Protein AF-A0A1H9QHY0-F1 (afdb_monomer_lite)

Secondary structure (DSSP, 8-state):
-PPPP-SHHHHHHH-TTSEEEEEETTEEEEEEE-TTT--EEEEEEPPTTSTTTT--GGG-----TTS--EEEEEE-TTS-EEEEEEEES-STTB--HHHHHH-TTHHHHH-S-B---HHHHHHHHHHHHHHHHHHTT-

Foldseek 3Di:
DPDWDQALVSCCVVPVVQKDWDDDPNWIKIWGQPVQQSAIKIKIFDDPLFPCAPPFQVVDPADFDVGWDDWDWDQPPVRDTTTITIDIQPDQQAHRPNVCVVPVCCCVVRDNRGGCTPVNSVVRNNSRVVVSVVRRVD

Organism: NCBI:txid315405

Radius of gyration: 15.43 Å; chains: 1; bounding box: 40×32×43 Å

Structure (mmCIF, N/CA/C/O backbone):
data_AF-A0A1H9QHY0-F1
#
_entry.id   AF-A0A1H9QHY0-F1
#
loop_
_atom_site.group_PDB
_atom_site.id
_atom_site.type_symbol
_atom_site.label_atom_id
_atom_site.label_alt_id
_atom_site.label_comp_id
_atom_site.label_asym_id
_atom_site.label_entity_id
_atom_site.label_seq_id
_atom_site.pdbx_PDB_ins_code
_atom_site.Cartn_x
_atom_site.Cartn_y
_atom_site.Cartn_z
_atom_site.occupancy
_atom_site.B_iso_or_equiv
_atom_site.auth_seq_id
_atom_site.auth_comp_id
_atom_site.auth_asym_id
_atom_site.auth_atom_id
_atom_site.pdbx_PDB_model_num
ATOM 1 N N . MET A 1 1 ? 11.488 20.516 -3.400 1.00 44.62 1 MET A N 1
ATOM 2 C CA . MET A 1 1 ? 10.853 19.506 -4.270 1.00 44.62 1 MET A CA 1
ATOM 3 C C . MET A 1 1 ? 11.329 18.148 -3.800 1.00 44.62 1 MET A C 1
ATOM 5 O O . MET A 1 1 ? 12.524 17.890 -3.868 1.00 44.62 1 MET A O 1
ATOM 9 N N . THR A 1 2 ? 10.449 17.334 -3.227 1.00 53.78 2 THR A N 1
ATOM 10 C CA . THR A 1 2 ? 10.770 15.941 -2.890 1.00 53.78 2 THR A CA 1
ATOM 11 C C . THR A 1 2 ? 11.043 15.215 -4.207 1.00 53.78 2 THR A C 1
ATOM 13 O O . THR A 1 2 ? 10.205 15.276 -5.105 1.00 53.78 2 THR A O 1
ATOM 16 N N . LYS A 1 3 ? 12.228 14.618 -4.379 1.00 63.03 3 LYS A N 1
ATOM 17 C CA . LYS A 1 3 ? 12.499 13.782 -5.559 1.00 63.03 3 LYS A CA 1
ATOM 18 C C . LYS A 1 3 ? 11.534 12.594 -5.512 1.00 63.03 3 LYS A C 1
ATOM 20 O O . LYS A 1 3 ? 11.476 11.928 -4.487 1.00 63.03 3 LYS A O 1
ATOM 25 N N . GLN A 1 4 ? 10.774 12.379 -6.580 1.00 69.19 4 GLN A N 1
ATOM 26 C CA . GLN A 1 4 ? 9.928 11.198 -6.761 1.00 69.19 4 GLN A CA 1
ATOM 27 C C . GLN A 1 4 ? 10.626 10.269 -7.750 1.00 69.19 4 GLN A C 1
ATOM 29 O O . GLN A 1 4 ? 11.103 10.748 -8.782 1.00 69.19 4 GLN A O 1
ATOM 34 N N . ALA A 1 5 ? 10.702 8.980 -7.423 1.00 78.81 5 ALA A N 1
ATOM 35 C CA . ALA A 1 5 ? 11.205 7.967 -8.343 1.00 78.81 5 ALA A CA 1
ATOM 36 C C . ALA A 1 5 ? 10.216 7.758 -9.493 1.00 78.81 5 ALA A C 1
ATOM 38 O O . ALA A 1 5 ? 9.020 7.634 -9.238 1.00 78.81 5 ALA A O 1
ATOM 39 N N . LYS A 1 6 ? 10.716 7.689 -10.730 1.00 83.69 6 LYS A N 1
ATOM 40 C CA . LYS A 1 6 ? 9.946 7.366 -11.943 1.00 83.69 6 LYS A CA 1
ATOM 41 C C . LYS A 1 6 ? 10.351 6.033 -12.573 1.00 83.69 6 LYS A C 1
ATOM 43 O O . LYS A 1 6 ? 9.698 5.573 -13.504 1.00 83.69 6 LYS A O 1
ATOM 48 N N . THR A 1 7 ? 11.423 5.425 -12.077 1.00 88.25 7 THR A N 1
ATOM 49 C CA . THR A 1 7 ? 11.924 4.111 -12.492 1.00 88.25 7 THR A CA 1
ATOM 50 C C . THR A 1 7 ? 12.233 3.249 -11.268 1.00 88.25 7 THR A C 1
ATOM 52 O O . THR A 1 7 ? 12.400 3.774 -10.162 1.00 88.25 7 THR A O 1
ATOM 55 N N . LEU A 1 8 ? 12.353 1.932 -11.471 1.00 90.25 8 LEU A N 1
ATOM 56 C CA . LEU A 1 8 ? 12.777 1.002 -10.423 1.00 90.25 8 LEU A CA 1
ATOM 57 C C . LEU A 1 8 ? 14.143 1.391 -9.837 1.00 90.25 8 LEU A C 1
ATOM 59 O O . LEU A 1 8 ? 14.283 1.468 -8.621 1.00 90.25 8 LEU A O 1
ATOM 63 N N . GLU A 1 9 ? 15.123 1.697 -10.689 1.00 91.06 9 GLU A N 1
ATOM 64 C CA . GLU A 1 9 ? 16.477 2.064 -10.257 1.00 91.06 9 GLU A CA 1
ATOM 65 C C . GLU A 1 9 ? 16.466 3.315 -9.365 1.00 91.06 9 GLU A C 1
ATOM 67 O O . GLU A 1 9 ? 17.039 3.325 -8.275 1.00 91.06 9 GLU A O 1
ATOM 72 N N . GLU A 1 10 ? 15.748 4.365 -9.776 1.00 92.38 10 GLU A N 1
ATOM 73 C CA . GLU A 1 10 ? 15.599 5.572 -8.957 1.00 92.38 10 GLU A CA 1
ATOM 74 C C . GLU A 1 10 ? 14.925 5.272 -7.613 1.00 92.38 10 GLU A C 1
ATOM 76 O O . GLU A 1 10 ? 15.316 5.840 -6.589 1.00 92.38 10 GLU A O 1
ATOM 81 N N . PHE A 1 11 ? 13.928 4.383 -7.602 1.00 94.31 11 PHE A N 1
ATOM 82 C CA . PHE A 1 11 ? 13.235 3.982 -6.382 1.00 94.31 11 PHE A CA 1
ATOM 83 C C . PHE A 1 11 ? 14.166 3.241 -5.429 1.00 94.31 11 PHE A C 1
ATOM 85 O O . PHE A 1 11 ? 14.194 3.559 -4.245 1.00 94.31 11 PHE A O 1
ATOM 92 N N . GLU A 1 12 ? 14.965 2.300 -5.923 1.00 93.06 12 GLU A N 1
ATOM 93 C CA . GLU A 1 12 ? 15.921 1.539 -5.113 1.00 93.06 12 GLU A CA 1
ATOM 94 C C . GLU A 1 12 ? 17.035 2.427 -4.543 1.00 93.06 12 GLU A C 1
ATOM 96 O O . GLU A 1 12 ? 17.447 2.256 -3.392 1.00 93.06 12 GLU A O 1
ATOM 101 N N . VAL A 1 13 ? 17.481 3.426 -5.311 1.00 93.50 13 VAL A N 1
ATOM 102 C CA . VAL A 1 13 ? 18.458 4.422 -4.851 1.00 93.50 13 VAL A CA 1
ATOM 103 C C . VAL A 1 13 ? 17.870 5.310 -3.753 1.00 93.50 13 VAL A C 1
ATOM 105 O O . VAL A 1 13 ? 18.530 5.552 -2.735 1.00 93.50 13 VAL A O 1
ATOM 108 N N . LEU A 1 14 ? 16.642 5.804 -3.938 1.00 93.56 14 LEU A N 1
ATOM 109 C CA . LEU A 1 14 ? 15.972 6.677 -2.969 1.00 93.56 14 LEU A CA 1
ATOM 110 C C . LEU A 1 14 ? 15.540 5.914 -1.708 1.00 93.56 14 LEU A C 1
ATOM 112 O O . LEU A 1 14 ? 15.711 6.411 -0.594 1.00 93.56 14 LEU A O 1
ATOM 116 N N . HIS A 1 15 ? 15.052 4.687 -1.873 1.00 93.19 15 HIS A N 1
ATOM 117 C CA . HIS A 1 15 ? 14.443 3.867 -0.830 1.00 93.19 15 HIS A CA 1
ATOM 118 C C . HIS A 1 15 ? 15.164 2.529 -0.712 1.00 93.19 15 HIS A C 1
ATOM 120 O O . HIS A 1 15 ? 14.596 1.474 -0.975 1.00 93.19 15 HIS A O 1
ATOM 126 N N . ARG A 1 16 ? 16.413 2.563 -0.235 1.00 90.81 16 ARG A N 1
ATOM 127 C CA . ARG A 1 16 ? 17.290 1.379 -0.113 1.00 90.81 16 ARG A CA 1
ATOM 128 C C . ARG A 1 16 ? 16.702 0.179 0.637 1.00 90.81 16 ARG A C 1
ATOM 130 O O . ARG A 1 16 ? 17.194 -0.928 0.477 1.00 90.81 16 ARG A O 1
ATOM 137 N N . SER A 1 17 ? 15.680 0.378 1.469 1.00 92.06 17 SER A N 1
ATOM 138 C CA . SER A 1 17 ? 14.983 -0.716 2.158 1.00 92.06 17 SER A CA 1
ATOM 139 C C . SER A 1 17 ? 13.798 -1.292 1.366 1.00 92.06 17 SER A C 1
ATOM 141 O O . SER A 1 17 ? 13.004 -2.033 1.939 1.00 92.06 17 SER A O 1
ATOM 143 N N . GLY A 1 18 ? 13.562 -0.843 0.131 1.00 94.00 18 GLY A N 1
ATOM 144 C CA . GLY A 1 18 ? 12.417 -1.237 -0.694 1.00 94.00 18 GLY A CA 1
ATOM 145 C C . GLY A 1 18 ? 11.054 -0.837 -0.121 1.00 94.00 18 GLY A C 1
ATOM 146 O O . GLY A 1 18 ? 10.041 -1.420 -0.483 1.00 94.00 18 GLY A O 1
ATOM 147 N N . THR A 1 19 ? 10.999 0.105 0.822 1.00 93.75 19 THR A N 1
ATOM 148 C CA . THR A 1 19 ? 9.764 0.465 1.534 1.00 93.75 19 THR A CA 1
ATOM 149 C C . THR A 1 19 ? 9.620 1.979 1.601 1.00 93.75 19 THR A C 1
ATOM 151 O O . THR A 1 19 ? 10.615 2.657 1.827 1.00 93.75 19 THR A O 1
ATOM 154 N N . VAL A 1 20 ? 8.405 2.512 1.528 1.00 95.00 20 VAL A N 1
ATOM 155 C CA . VAL A 1 20 ? 8.085 3.910 1.864 1.00 95.00 20 VAL A CA 1
ATOM 156 C C . VAL A 1 20 ? 6.922 3.904 2.843 1.00 95.00 20 VAL A C 1
ATOM 158 O O . VAL A 1 20 ? 5.960 3.172 2.646 1.00 95.00 20 VAL A O 1
ATOM 161 N N . GLU A 1 21 ? 7.005 4.699 3.905 1.00 95.19 21 GLU A N 1
ATOM 162 C CA . GLU A 1 21 ? 5.915 4.869 4.869 1.00 95.19 21 GLU A CA 1
ATOM 163 C C . GLU A 1 21 ? 5.546 6.347 4.945 1.00 95.19 21 GLU A C 1
ATOM 165 O O . GLU A 1 21 ? 6.424 7.211 5.015 1.00 95.19 21 GLU A O 1
ATOM 170 N N . PHE A 1 22 ? 4.251 6.647 4.935 1.00 96.38 22 PHE A N 1
ATOM 171 C CA . PHE A 1 22 ? 3.746 8.005 5.103 1.00 96.38 22 PHE A CA 1
ATOM 172 C C . PHE A 1 22 ? 2.375 7.994 5.777 1.00 96.38 22 PHE A C 1
ATOM 174 O O . PHE A 1 22 ? 1.701 6.970 5.837 1.00 96.38 22 PHE A O 1
ATOM 181 N N . ILE A 1 23 ? 1.955 9.145 6.299 1.00 97.75 23 ILE A N 1
ATOM 182 C CA . ILE A 1 23 ? 0.631 9.315 6.901 1.00 97.75 23 ILE A CA 1
ATOM 183 C C . ILE A 1 23 ? -0.199 10.226 6.004 1.00 97.75 23 ILE A C 1
ATOM 185 O O . ILE A 1 23 ? 0.256 11.305 5.619 1.00 97.75 23 ILE A O 1
ATOM 189 N N . TYR A 1 24 ? -1.433 9.822 5.716 1.00 98.44 24 TYR A N 1
ATOM 190 C CA . TYR A 1 24 ? -2.407 10.639 5.003 1.00 98.44 24 TYR A CA 1
ATOM 191 C C . TYR A 1 24 ? -3.733 10.664 5.758 1.00 98.44 24 TYR A C 1
ATOM 193 O O . TYR A 1 24 ? -4.298 9.619 6.055 1.00 98.44 24 TYR A O 1
ATOM 201 N N . LYS A 1 25 ? -4.203 11.863 6.130 1.00 97.56 25 LYS A N 1
ATOM 202 C CA . LYS A 1 25 ? -5.442 12.074 6.909 1.00 97.56 25 LYS A CA 1
ATOM 203 C C . LYS A 1 25 ? -5.578 11.162 8.147 1.00 97.56 25 LYS A C 1
ATOM 205 O O . LYS A 1 25 ? -6.670 10.742 8.507 1.00 97.56 25 LYS A O 1
ATOM 210 N N . GLY A 1 26 ? -4.456 10.868 8.809 1.00 97.06 26 GLY A N 1
ATOM 211 C CA . GLY A 1 26 ? -4.409 10.013 10.002 1.00 97.06 26 GLY A CA 1
ATOM 212 C C . GLY A 1 26 ? -4.295 8.508 9.729 1.00 97.06 26 GLY A C 1
ATOM 213 O O . GLY A 1 26 ? -4.147 7.746 10.679 1.00 97.06 26 GLY A O 1
ATOM 214 N N . PHE A 1 27 ? -4.302 8.078 8.466 1.00 97.88 27 PHE A N 1
ATOM 215 C CA . PHE A 1 27 ? -4.073 6.689 8.071 1.00 97.88 27 PHE A CA 1
ATOM 216 C C . PHE A 1 27 ? -2.604 6.465 7.713 1.00 97.88 27 PHE A C 1
ATOM 218 O O . PHE A 1 27 ? -2.009 7.234 6.953 1.00 97.88 27 PHE A O 1
ATOM 225 N N . GLU A 1 28 ? -2.017 5.401 8.259 1.00 97.69 28 GLU A N 1
ATOM 226 C CA . GLU A 1 28 ? -0.673 4.951 7.890 1.00 97.69 28 GLU A CA 1
ATOM 227 C C . GLU A 1 28 ? -0.731 4.227 6.542 1.00 97.69 28 GLU A C 1
ATOM 229 O O . GLU A 1 28 ? -1.479 3.263 6.369 1.00 97.69 28 GLU A O 1
ATOM 234 N N . CYS A 1 29 ? 0.069 4.705 5.597 1.00 98.12 29 CYS A N 1
ATOM 235 C CA . CYS A 1 29 ? 0.197 4.178 4.250 1.00 98.12 29 CYS A CA 1
ATOM 236 C C . CYS A 1 29 ? 1.607 3.624 4.048 1.00 98.12 29 CYS A C 1
ATOM 238 O O . CYS A 1 29 ? 2.594 4.179 4.541 1.00 98.12 29 CYS A O 1
ATOM 240 N N . LEU A 1 30 ? 1.694 2.532 3.302 1.00 97.25 30 LEU A N 1
ATOM 241 C CA . LEU A 1 30 ? 2.905 1.758 3.107 1.00 97.25 30 LEU A CA 1
ATOM 242 C C . LEU A 1 30 ? 3.035 1.399 1.627 1.00 97.25 30 LEU A C 1
ATOM 244 O O . LEU A 1 30 ? 2.124 0.823 1.045 1.00 97.25 30 LEU A O 1
ATOM 248 N N . ILE A 1 31 ? 4.182 1.705 1.036 1.00 97.44 31 ILE A N 1
ATOM 249 C CA . ILE A 1 31 ? 4.572 1.245 -0.297 1.00 97.44 31 ILE A CA 1
ATOM 250 C C . ILE A 1 31 ? 5.687 0.224 -0.118 1.00 97.44 31 ILE A C 1
ATOM 252 O O . ILE A 1 31 ? 6.627 0.476 0.640 1.00 97.44 31 ILE A O 1
ATOM 256 N N . ARG A 1 32 ? 5.603 -0.918 -0.801 1.00 96.62 32 ARG A N 1
ATOM 257 C CA . ARG A 1 32 ? 6.667 -1.929 -0.814 1.00 96.62 32 ARG A CA 1
ATOM 258 C C . ARG A 1 32 ? 7.029 -2.335 -2.224 1.00 96.62 32 ARG A C 1
ATOM 260 O O . ARG A 1 32 ? 6.151 -2.630 -3.025 1.00 96.62 32 ARG A O 1
ATOM 267 N N . LEU A 1 33 ? 8.323 -2.419 -2.475 1.00 96.81 33 LEU A N 1
ATOM 268 C CA . LEU A 1 33 ? 8.870 -3.073 -3.645 1.00 96.81 33 LEU A CA 1
ATOM 269 C C . LEU A 1 33 ? 8.737 -4.588 -3.484 1.00 96.81 33 LEU A C 1
ATOM 271 O O . LEU A 1 33 ? 9.188 -5.157 -2.489 1.00 96.81 33 LEU A O 1
ATOM 275 N N . ALA A 1 34 ? 8.138 -5.246 -4.469 1.00 95.19 34 ALA A N 1
ATOM 276 C CA . ALA A 1 34 ? 8.188 -6.693 -4.572 1.00 95.19 34 ALA A CA 1
ATOM 277 C C . ALA A 1 34 ? 9.570 -7.100 -5.098 1.00 95.19 34 ALA A C 1
ATOM 279 O O . ALA A 1 34 ? 9.852 -6.966 -6.285 1.00 95.19 34 ALA A O 1
ATOM 280 N N . GLU A 1 35 ? 10.451 -7.581 -4.219 1.00 91.19 35 GLU A N 1
ATOM 281 C CA . GLU A 1 35 ? 11.855 -7.844 -4.569 1.00 91.19 35 GLU A CA 1
ATOM 282 C C . GLU A 1 35 ? 12.011 -8.809 -5.748 1.00 91.19 35 GLU A C 1
ATOM 284 O O . GLU A 1 35 ? 12.906 -8.648 -6.565 1.00 91.19 35 GLU A O 1
ATOM 289 N N . TRP A 1 36 ? 11.149 -9.811 -5.891 1.00 89.06 36 TRP A N 1
ATOM 290 C CA . TRP A 1 36 ? 11.319 -10.775 -6.977 1.00 89.06 36 TRP A CA 1
ATOM 291 C C . TRP A 1 36 ? 10.903 -10.221 -8.352 1.00 89.06 36 TRP A C 1
ATOM 293 O O . TRP A 1 36 ? 11.537 -10.520 -9.360 1.00 89.06 36 TRP A O 1
ATOM 303 N N . SER A 1 37 ? 9.877 -9.374 -8.398 1.00 89.12 37 SER A N 1
ATOM 304 C CA . SER A 1 37 ? 9.212 -8.928 -9.631 1.00 89.12 37 SER A CA 1
ATOM 305 C C . SER A 1 37 ? 9.482 -7.458 -9.991 1.00 89.12 37 SER A C 1
ATOM 307 O O . SER A 1 37 ? 9.383 -7.071 -11.152 1.00 89.12 37 SER A O 1
ATOM 309 N N . GLY A 1 38 ? 9.874 -6.620 -9.034 1.00 92.50 38 GLY A N 1
ATOM 310 C CA . GLY A 1 38 ? 10.226 -5.213 -9.252 1.00 92.50 38 GLY A CA 1
ATOM 311 C C . GLY A 1 38 ? 9.038 -4.249 -9.375 1.00 92.50 38 GLY A C 1
ATOM 312 O O . GLY A 1 38 ? 9.242 -3.066 -9.648 1.00 92.50 38 GLY A O 1
ATOM 313 N N . HIS A 1 39 ? 7.802 -4.725 -9.205 1.00 94.88 39 HIS A N 1
ATOM 314 C CA . HIS A 1 39 ? 6.625 -3.859 -9.122 1.00 94.88 39 HIS A CA 1
ATOM 315 C C . HIS A 1 39 ? 6.443 -3.309 -7.700 1.00 94.88 39 HIS A C 1
ATOM 317 O O . HIS A 1 39 ? 6.954 -3.870 -6.726 1.00 94.88 39 HIS A O 1
ATOM 323 N N . LEU A 1 40 ? 5.701 -2.209 -7.575 1.00 97.56 40 LEU A N 1
ATOM 324 C CA . LEU A 1 40 ? 5.335 -1.633 -6.285 1.00 97.56 40 LEU A CA 1
ATOM 325 C C . LEU A 1 40 ? 3.957 -2.122 -5.831 1.00 97.56 40 LEU A C 1
ATOM 327 O O . LEU A 1 40 ? 3.048 -2.298 -6.635 1.00 97.56 40 LEU A O 1
ATOM 331 N N . ASN A 1 41 ? 3.807 -2.268 -4.520 1.00 98.25 41 ASN A N 1
ATOM 332 C CA . ASN A 1 41 ? 2.563 -2.615 -3.845 1.00 98.25 41 ASN A CA 1
ATOM 333 C C . ASN A 1 41 ? 2.192 -1.507 -2.865 1.00 98.25 41 ASN A C 1
ATOM 335 O O . ASN A 1 41 ? 3.073 -0.975 -2.181 1.00 98.25 41 ASN A O 1
ATOM 339 N N . GLY A 1 42 ? 0.907 -1.181 -2.773 1.00 98.44 42 GLY A N 1
ATOM 340 C CA . GLY A 1 42 ? 0.381 -0.171 -1.862 1.00 98.44 42 GLY A CA 1
ATOM 341 C C . GLY A 1 42 ? -0.492 -0.790 -0.776 1.00 98.44 42 GLY A C 1
ATOM 342 O O . GLY A 1 42 ? -1.354 -1.607 -1.072 1.00 98.44 42 GLY A O 1
ATOM 343 N N . TYR A 1 43 ? -0.319 -0.351 0.473 1.00 98.69 43 TYR A N 1
ATOM 344 C CA . TYR A 1 43 ? -1.106 -0.800 1.618 1.00 98.69 43 TYR A CA 1
ATOM 345 C C . TYR A 1 43 ? -1.560 0.362 2.508 1.00 98.69 43 TYR A C 1
ATOM 347 O O . TYR A 1 43 ? -0.782 1.270 2.805 1.00 98.69 43 TYR A O 1
ATOM 355 N N . VAL A 1 44 ? -2.794 0.292 3.008 1.00 98.56 44 VAL A N 1
ATOM 356 C CA . VAL A 1 44 ? -3.350 1.213 4.010 1.00 98.56 44 VAL A CA 1
ATOM 357 C C . VAL A 1 44 ? -3.656 0.442 5.286 1.00 98.56 44 VAL A C 1
ATOM 359 O O . VAL A 1 44 ? -4.364 -0.566 5.263 1.00 98.56 44 VAL A O 1
ATOM 362 N N . LYS A 1 45 ? -3.126 0.916 6.416 1.00 98.44 45 LYS A N 1
ATOM 363 C CA . LYS A 1 45 ? -3.441 0.368 7.735 1.00 98.44 45 LYS A CA 1
ATOM 364 C C . LYS A 1 45 ? -4.887 0.689 8.074 1.00 98.44 45 LYS A C 1
ATOM 366 O O . LYS A 1 45 ? -5.268 1.859 8.104 1.00 98.44 45 LYS A O 1
ATOM 371 N N . ILE A 1 46 ? -5.662 -0.328 8.429 1.00 98.25 46 ILE A N 1
ATOM 372 C CA . ILE A 1 46 ? -7.032 -0.130 8.893 1.00 98.25 46 ILE A CA 1
ATOM 373 C C . ILE A 1 46 ? -7.029 0.066 10.415 1.00 98.25 46 ILE A C 1
ATOM 375 O O . ILE A 1 46 ? -6.547 -0.807 11.147 1.00 98.25 46 ILE A O 1
ATOM 379 N N . PRO A 1 47 ? -7.554 1.193 10.932 1.00 96.31 47 PRO A N 1
ATOM 380 C CA . PRO A 1 47 ? -7.716 1.390 12.366 1.00 96.31 47 PRO A CA 1
ATOM 381 C C . PRO A 1 47 ? -8.637 0.328 12.969 1.00 96.31 47 PRO A C 1
ATOM 383 O O . PRO A 1 47 ? -9.653 -0.021 12.376 1.00 96.31 47 PRO A O 1
ATOM 386 N N . LYS A 1 48 ? -8.342 -0.122 14.195 1.00 96.19 48 LYS A N 1
ATOM 387 C CA . LYS A 1 48 ? -9.174 -1.107 14.919 1.00 96.19 48 LYS A CA 1
ATOM 388 C C . LYS A 1 48 ? -10.624 -0.660 15.131 1.00 96.19 48 LYS A C 1
ATOM 390 O O . LYS A 1 48 ? -11.488 -1.487 15.380 1.00 96.19 48 LYS A O 1
ATOM 395 N N . THR A 1 49 ? -10.867 0.646 15.084 1.00 95.38 49 THR A N 1
ATOM 396 C CA . THR A 1 49 ? -12.187 1.267 15.236 1.00 95.38 49 THR A CA 1
ATOM 397 C C . THR A 1 49 ? -12.960 1.366 13.922 1.00 95.38 49 THR A C 1
ATOM 399 O O . THR A 1 49 ? -14.112 1.780 13.942 1.00 95.38 49 THR A O 1
ATOM 402 N N . HIS A 1 50 ? -12.340 1.057 12.780 1.00 96.88 50 HIS A N 1
ATOM 403 C CA . HIS A 1 50 ? -12.979 1.172 11.474 1.00 96.88 50 HIS A CA 1
ATOM 404 C C . HIS A 1 50 ? -13.841 -0.072 11.178 1.00 96.88 50 HIS A C 1
ATOM 406 O O . HIS A 1 50 ? -13.371 -1.184 11.429 1.00 96.88 50 HIS A O 1
ATOM 412 N N . PRO A 1 51 ? -15.038 0.062 10.569 1.00 96.44 51 PRO A N 1
ATOM 413 C CA . PRO A 1 51 ? -15.913 -1.076 10.250 1.00 96.44 51 PRO A CA 1
ATOM 414 C C . PRO A 1 51 ? -15.283 -2.156 9.359 1.00 96.44 51 PRO A C 1
ATOM 416 O O . PRO A 1 51 ? -15.748 -3.290 9.330 1.00 96.44 51 PRO A O 1
ATOM 419 N N . TYR A 1 52 ? -14.242 -1.805 8.602 1.00 97.25 52 TYR A N 1
ATOM 420 C CA . TYR A 1 52 ? -13.521 -2.726 7.707 1.00 97.25 52 TYR A CA 1
ATOM 421 C C . TYR A 1 52 ? -12.323 -3.422 8.361 1.00 97.25 52 TYR A C 1
ATOM 423 O O . TYR A 1 52 ? -11.587 -4.151 7.700 1.00 97.25 52 TYR A O 1
ATOM 431 N N . TYR A 1 53 ? -12.086 -3.201 9.653 1.00 97.94 53 TYR A N 1
ATOM 432 C CA . TYR A 1 53 ? -11.042 -3.929 10.361 1.00 97.94 53 TYR A CA 1
ATOM 433 C C . TYR A 1 53 ? -11.354 -5.437 10.356 1.00 97.94 53 TYR A C 1
ATOM 435 O O . TYR A 1 53 ? -12.464 -5.829 10.702 1.00 97.94 53 TYR A O 1
ATOM 443 N N . PHE A 1 54 ? -10.382 -6.269 9.959 1.00 97.75 54 PHE A N 1
ATOM 444 C CA . PHE A 1 54 ? -10.519 -7.726 9.759 1.00 97.75 54 PHE A CA 1
ATOM 445 C C . PHE A 1 54 ? -11.469 -8.210 8.662 1.00 97.75 54 PHE A C 1
ATOM 447 O O . PHE A 1 54 ? -11.690 -9.415 8.565 1.00 97.75 54 PHE A O 1
ATOM 454 N N . LYS A 1 55 ? -11.972 -7.322 7.809 1.00 98.00 55 LYS A N 1
ATOM 455 C CA . LYS A 1 55 ? -12.675 -7.757 6.602 1.00 98.00 55 LYS A CA 1
ATOM 456 C C . LYS A 1 55 ? -11.693 -8.182 5.524 1.00 98.00 55 LYS A C 1
ATOM 458 O O . LYS A 1 55 ? -10.610 -7.591 5.413 1.00 98.00 55 LYS A O 1
ATOM 463 N N . ASP A 1 56 ? -12.088 -9.204 4.777 1.00 98.38 56 ASP A N 1
ATOM 464 C CA . ASP A 1 56 ? -11.355 -9.628 3.593 1.00 98.38 56 ASP A CA 1
ATOM 465 C C . ASP A 1 56 ? -11.471 -8.557 2.502 1.00 98.38 56 ASP A C 1
ATOM 467 O O . ASP A 1 56 ? -12.477 -7.849 2.442 1.00 98.38 56 ASP A O 1
ATOM 471 N N . TYR A 1 57 ? -10.440 -8.389 1.677 1.00 97.94 57 TYR A N 1
ATOM 472 C CA . TYR A 1 57 ? -10.426 -7.352 0.650 1.00 97.94 57 TYR A CA 1
ATOM 473 C C . TYR A 1 57 ? -11.540 -7.548 -0.389 1.00 97.94 57 TYR A C 1
ATOM 475 O O . TYR A 1 57 ? -12.064 -6.547 -0.872 1.00 97.94 57 TYR A O 1
ATOM 483 N N . ASP A 1 58 ? -11.960 -8.792 -0.656 1.00 97.12 58 ASP A N 1
ATOM 484 C CA . ASP A 1 58 ? -13.060 -9.108 -1.581 1.00 97.12 58 ASP A CA 1
ATOM 485 C C . ASP A 1 58 ? -14.444 -8.693 -1.034 1.00 97.12 58 ASP A C 1
ATOM 487 O O . ASP A 1 58 ? -15.430 -8.641 -1.770 1.00 97.12 58 ASP A O 1
ATOM 491 N N . GLU A 1 59 ? -14.547 -8.366 0.259 1.00 96.75 59 GLU A N 1
ATOM 492 C CA . GLU A 1 59 ? -15.780 -7.874 0.891 1.00 96.75 59 GLU A CA 1
ATOM 493 C C . GLU A 1 59 ? -15.891 -6.341 0.879 1.00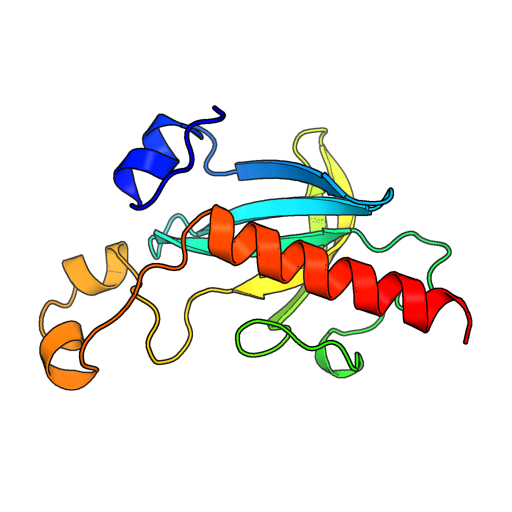 96.75 59 GLU A C 1
ATOM 495 O O . GLU A 1 59 ? -16.879 -5.779 1.372 1.00 96.75 59 GLU A O 1
ATOM 500 N N . LEU A 1 60 ? -14.854 -5.647 0.403 1.00 96.62 60 LEU A N 1
ATOM 501 C CA . LEU A 1 60 ? -14.745 -4.198 0.495 1.00 96.62 60 LEU A CA 1
ATOM 502 C C . LEU A 1 60 ? -15.088 -3.538 -0.832 1.00 96.62 60 LEU A C 1
ATOM 504 O O . LEU A 1 60 ? -14.437 -3.751 -1.846 1.00 96.62 60 LEU A O 1
ATOM 508 N N . ASP A 1 61 ? -16.058 -2.634 -0.785 1.00 95.81 61 ASP A N 1
ATOM 509 C CA . ASP A 1 61 ? -16.364 -1.733 -1.890 1.00 95.81 61 ASP A CA 1
ATOM 510 C C . ASP A 1 61 ? -15.356 -0.570 -1.894 1.00 95.81 61 ASP A C 1
ATOM 512 O O . ASP A 1 61 ? -15.641 0.509 -1.374 1.00 95.81 61 ASP A O 1
ATOM 516 N N . ILE A 1 62 ? -14.128 -0.831 -2.356 1.00 97.62 62 ILE A N 1
ATOM 517 C CA . ILE A 1 62 ? -13.023 0.135 -2.437 1.00 97.62 62 ILE A CA 1
ATOM 518 C C . ILE A 1 62 ? -12.399 0.079 -3.831 1.00 97.62 62 ILE A C 1
ATOM 520 O O . ILE A 1 62 ? -11.841 -0.935 -4.239 1.00 97.62 62 ILE A O 1
ATOM 524 N N . GLU A 1 63 ? -12.410 1.218 -4.515 1.00 97.75 63 GLU A N 1
ATOM 525 C CA . GLU A 1 63 ? -11.864 1.363 -5.862 1.00 97.75 63 GLU A CA 1
ATOM 526 C C . GLU A 1 63 ? -10.406 1.842 -5.840 1.00 97.75 63 GLU A C 1
ATOM 528 O O . GLU A 1 63 ? -10.068 2.876 -5.247 1.00 97.75 63 GLU A O 1
ATOM 533 N N . CYS A 1 64 ? -9.529 1.118 -6.530 1.00 97.56 64 CYS A N 1
ATOM 534 C CA . CYS A 1 64 ? -8.134 1.490 -6.764 1.00 97.56 64 CYS A CA 1
ATOM 535 C C . CYS A 1 64 ? -7.587 0.787 -8.015 1.00 97.56 64 CYS A C 1
ATOM 537 O O . CYS A 1 64 ? -8.317 0.106 -8.730 1.00 97.56 64 CYS A O 1
ATOM 539 N N . HIS A 1 65 ? -6.295 0.961 -8.295 1.00 95.19 65 HIS A N 1
ATOM 540 C CA . HIS A 1 65 ? -5.589 0.291 -9.387 1.00 95.19 65 HIS A CA 1
ATOM 541 C C . HIS A 1 65 ? -5.845 -1.222 -9.416 1.00 95.19 65 HIS A C 1
ATOM 543 O O . HIS A 1 65 ? -5.370 -1.929 -8.536 1.00 95.19 65 HIS A O 1
ATOM 549 N N . GLY A 1 66 ? -6.591 -1.695 -10.418 1.00 94.56 66 GLY A N 1
ATOM 550 C CA . GLY A 1 66 ? -6.920 -3.117 -10.587 1.00 94.56 66 GLY A CA 1
ATOM 551 C C . GLY A 1 66 ? -7.857 -3.707 -9.522 1.00 94.56 66 GLY A C 1
ATOM 552 O O . GLY A 1 66 ? -8.249 -4.861 -9.651 1.00 94.56 66 GLY A O 1
ATOM 553 N N . GLY A 1 67 ? -8.258 -2.917 -8.521 1.00 97.81 67 GLY A N 1
ATOM 554 C CA . GLY A 1 67 ? -8.939 -3.386 -7.315 1.00 97.81 67 GLY A CA 1
ATOM 555 C C . GLY A 1 67 ? -7.977 -3.733 -6.174 1.00 97.81 67 GLY A C 1
ATOM 556 O O . GLY A 1 67 ? -6.753 -3.709 -6.321 1.00 97.81 67 GLY A O 1
ATOM 557 N N . LEU A 1 68 ? -8.535 -4.013 -4.995 1.00 98.38 68 LEU A N 1
ATOM 558 C CA . LEU A 1 68 ? -7.748 -4.553 -3.889 1.00 98.38 68 LEU A CA 1
ATOM 559 C C . LEU A 1 68 ? -7.332 -5.995 -4.207 1.00 98.38 68 LEU A C 1
ATOM 561 O O . LEU A 1 68 ? -8.103 -6.757 -4.779 1.00 98.38 68 LEU A O 1
ATOM 565 N N . SER A 1 69 ? -6.131 -6.374 -3.782 1.00 98.12 69 SER A N 1
ATOM 566 C CA . SER A 1 69 ? -5.590 -7.733 -3.939 1.00 98.12 69 SER A CA 1
ATOM 567 C C . SER A 1 69 ? -5.008 -8.298 -2.641 1.00 98.12 69 SER A C 1
ATOM 569 O O . SER A 1 69 ? -4.393 -9.366 -2.619 1.00 98.12 69 SER A O 1
ATOM 571 N N . PHE A 1 70 ? -5.169 -7.570 -1.532 1.00 98.56 70 PHE A N 1
ATOM 572 C CA . PHE A 1 70 ? -4.651 -7.968 -0.234 1.00 98.56 70 PHE A CA 1
ATOM 573 C C . PHE A 1 70 ? -5.504 -7.436 0.916 1.00 98.56 70 PHE A C 1
ATOM 575 O O . PHE A 1 70 ? -5.787 -6.241 1.002 1.00 98.56 70 PHE A O 1
ATOM 582 N N . SER A 1 71 ? -5.769 -8.305 1.888 1.00 98.56 71 SER A N 1
ATOM 583 C CA . SER A 1 71 ? -6.124 -7.948 3.261 1.00 98.56 71 SER A CA 1
ATOM 584 C C . SER A 1 71 ? -5.388 -8.874 4.216 1.00 98.56 71 SER A C 1
ATOM 586 O O . SER A 1 71 ? -5.403 -10.093 4.047 1.00 98.56 71 SER A O 1
ATOM 588 N N . GLY A 1 72 ? -4.731 -8.324 5.228 1.00 98.31 72 GLY A N 1
ATOM 589 C CA . GLY A 1 72 ? -3.937 -9.159 6.111 1.00 98.31 72 GLY A CA 1
ATOM 590 C C . GLY A 1 72 ? -3.088 -8.398 7.106 1.00 98.31 72 GLY A C 1
ATOM 591 O O . GLY A 1 72 ? -3.014 -7.169 7.125 1.00 98.31 72 GLY A O 1
ATOM 592 N N . PHE A 1 73 ? -2.402 -9.160 7.953 1.00 98.00 73 PHE A N 1
ATOM 593 C CA . PHE A 1 73 ? -1.439 -8.589 8.877 1.00 98.00 73 PHE 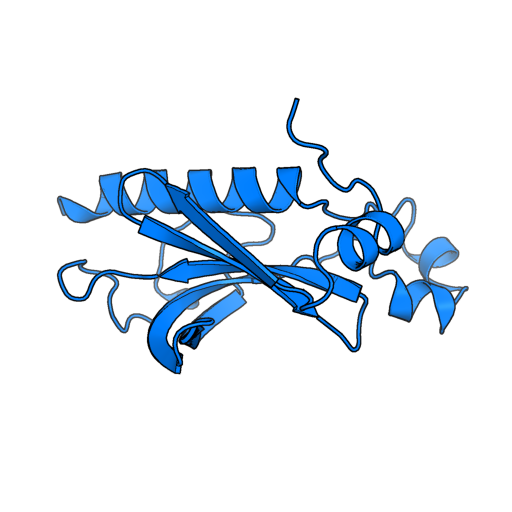A CA 1
ATOM 594 C C . PHE A 1 73 ? -0.098 -8.330 8.199 1.00 98.00 73 PHE A C 1
ATOM 596 O O . PHE A 1 73 ? 0.547 -9.265 7.728 1.00 98.00 73 PHE A O 1
ATOM 603 N N . LEU A 1 74 ? 0.370 -7.087 8.273 1.00 96.25 74 LEU A N 1
ATOM 604 C CA . LEU A 1 74 ? 1.729 -6.708 7.902 1.00 96.25 74 LEU A CA 1
ATOM 605 C C . LEU A 1 74 ? 2.444 -6.078 9.094 1.00 96.25 74 LEU A C 1
ATOM 607 O O . LEU A 1 74 ? 1.843 -5.409 9.938 1.00 96.25 74 LEU A O 1
ATOM 611 N N . THR A 1 75 ? 3.751 -6.295 9.138 1.00 92.12 75 THR A N 1
ATOM 612 C CA . THR A 1 75 ? 4.649 -5.688 10.120 1.00 92.12 75 THR A CA 1
ATOM 613 C C . THR A 1 75 ? 5.238 -4.416 9.527 1.00 92.12 75 THR A C 1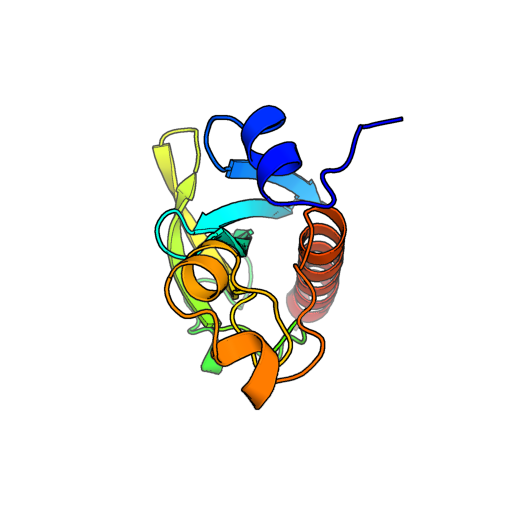
ATOM 615 O O . THR A 1 75 ? 5.882 -4.506 8.485 1.00 92.12 75 THR A O 1
ATOM 618 N N . ASN A 1 76 ? 5.025 -3.247 10.136 1.00 86.38 76 ASN A N 1
ATOM 619 C CA . ASN A 1 76 ? 5.660 -1.996 9.684 1.00 86.38 76 ASN A CA 1
ATOM 620 C C . ASN A 1 76 ? 7.157 -1.951 10.061 1.00 86.38 76 ASN A C 1
ATOM 622 O O . ASN A 1 76 ? 7.667 -2.845 10.741 1.00 86.38 76 ASN A O 1
ATOM 626 N N . ARG A 1 77 ? 7.876 -0.896 9.663 1.00 84.25 77 ARG A N 1
ATOM 627 C CA . ARG A 1 77 ? 9.303 -0.712 9.997 1.00 84.25 77 ARG A CA 1
ATOM 628 C C . ARG A 1 77 ? 9.605 -0.687 11.499 1.00 84.25 77 ARG A C 1
ATOM 630 O O . ARG A 1 77 ? 10.746 -0.925 11.882 1.00 84.25 77 ARG A O 1
ATOM 637 N N . LYS A 1 78 ? 8.612 -0.415 12.352 1.00 87.81 78 LYS A N 1
ATOM 638 C CA . LYS A 1 78 ? 8.749 -0.436 13.819 1.00 87.81 78 LYS A CA 1
ATOM 639 C C . LYS A 1 78 ? 8.599 -1.837 14.421 1.00 87.81 78 LYS A C 1
ATOM 641 O O . LYS A 1 78 ? 8.711 -1.985 15.633 1.00 87.81 78 LYS A O 1
ATOM 646 N N . GLY A 1 79 ? 8.329 -2.859 13.608 1.00 90.31 79 GLY A N 1
ATOM 647 C CA . GLY A 1 79 ? 8.053 -4.208 14.099 1.00 90.31 79 GLY A CA 1
ATOM 648 C C . GLY A 1 79 ? 6.607 -4.408 14.565 1.00 90.31 79 GLY A C 1
ATOM 649 O O . GLY A 1 79 ? 6.285 -5.446 15.138 1.00 90.31 79 GLY A O 1
ATOM 650 N N . GLU A 1 80 ? 5.710 -3.450 14.318 1.00 92.50 80 GLU A N 1
ATOM 651 C CA . GLU A 1 80 ? 4.321 -3.529 14.763 1.00 92.50 80 GLU A CA 1
ATOM 652 C C . GLU A 1 80 ? 3.466 -4.271 13.734 1.00 92.50 80 GLU A C 1
ATOM 654 O O . GLU A 1 80 ? 3.338 -3.847 12.579 1.00 92.50 80 GLU A O 1
ATOM 659 N N . ARG A 1 81 ? 2.824 -5.356 14.172 1.00 96.75 81 ARG A N 1
ATOM 660 C CA . ARG A 1 81 ? 1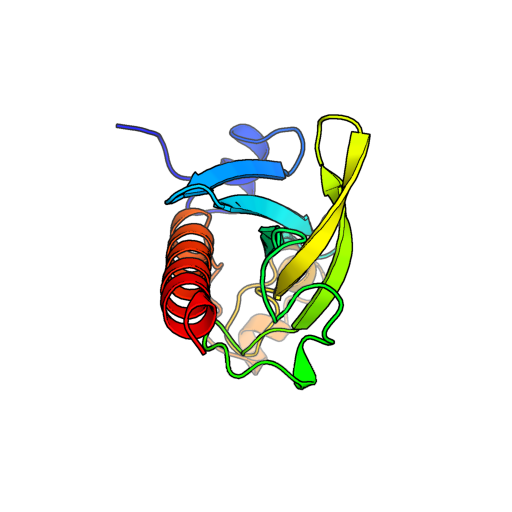.897 -6.143 13.356 1.00 96.75 81 ARG A CA 1
ATOM 661 C C . ARG A 1 81 ? 0.502 -5.513 13.382 1.00 96.75 81 ARG A C 1
ATOM 663 O O . ARG A 1 81 ? -0.164 -5.527 14.415 1.00 96.75 81 ARG A O 1
ATOM 670 N N . ASN A 1 82 ? 0.052 -4.983 12.247 1.00 97.69 82 ASN A N 1
ATOM 671 C CA . ASN A 1 82 ? -1.249 -4.318 12.101 1.00 97.69 82 ASN A CA 1
ATOM 672 C C . ASN A 1 82 ? -2.033 -4.893 10.911 1.00 97.69 82 ASN A C 1
ATOM 674 O O . ASN A 1 82 ? -1.438 -5.538 10.052 1.00 97.69 82 ASN A O 1
ATOM 678 N N . TRP A 1 83 ? -3.352 -4.680 10.874 1.00 98.31 83 TRP A N 1
ATOM 679 C CA . TRP A 1 83 ? -4.198 -5.067 9.738 1.00 98.31 83 TRP A CA 1
ATOM 680 C C . TRP A 1 83 ? -4.103 -4.028 8.621 1.00 98.31 83 TRP A C 1
ATOM 682 O O . TRP A 1 83 ? -4.246 -2.831 8.880 1.00 98.31 83 TRP A O 1
ATOM 692 N N . TYR A 1 84 ? -3.880 -4.491 7.399 1.00 98.62 84 TYR A N 1
ATOM 693 C CA . TYR A 1 84 ? -3.796 -3.674 6.197 1.00 98.62 84 TYR A CA 1
ATOM 694 C C . TYR A 1 84 ? -4.719 -4.226 5.123 1.00 98.62 84 TYR A C 1
ATOM 696 O O . TYR A 1 84 ? -4.946 -5.433 5.063 1.00 98.62 84 TYR A O 1
ATOM 704 N N . ILE A 1 85 ? -5.165 -3.333 4.251 1.00 98.75 85 ILE A N 1
ATOM 705 C CA . ILE A 1 85 ? -5.668 -3.671 2.919 1.00 98.75 85 ILE A CA 1
ATOM 706 C C . ILE A 1 85 ? -4.716 -3.088 1.880 1.00 98.75 85 ILE A C 1
ATOM 708 O O . ILE A 1 85 ? -3.997 -2.133 2.189 1.00 98.75 85 ILE A O 1
ATOM 712 N N . GLY A 1 86 ? -4.686 -3.633 0.672 1.00 98.50 86 GLY A N 1
ATOM 713 C CA . GLY A 1 86 ? -3.775 -3.149 -0.353 1.00 98.50 86 GLY A CA 1
ATOM 714 C C . GLY A 1 86 ? -4.026 -3.704 -1.742 1.00 98.50 86 GLY A C 1
ATOM 715 O O . GLY A 1 86 ? -4.948 -4.485 -1.959 1.00 98.50 86 GLY A O 1
ATOM 716 N N . PHE A 1 87 ? -3.174 -3.269 -2.659 1.00 98.62 87 PHE A N 1
ATOM 717 C CA . PHE A 1 87 ? -3.173 -3.631 -4.070 1.00 98.62 87 PHE A CA 1
ATOM 718 C C . PHE A 1 87 ? -1.730 -3.775 -4.571 1.00 98.62 87 PHE A C 1
ATOM 720 O O . PHE A 1 87 ? -0.792 -3.209 -3.990 1.00 98.62 87 PHE A O 1
ATOM 727 N N . ASP A 1 88 ? -1.557 -4.496 -5.672 1.00 97.75 88 ASP A N 1
ATOM 728 C CA . ASP A 1 88 ? -0.290 -4.648 -6.384 1.00 97.75 88 ASP A CA 1
ATOM 729 C C . ASP A 1 88 ? -0.313 -3.951 -7.749 1.00 97.75 88 ASP A C 1
ATOM 731 O O . ASP A 1 88 ? -1.364 -3.744 -8.351 1.00 97.75 88 ASP A O 1
ATOM 735 N N . CYS A 1 89 ? 0.866 -3.587 -8.253 1.00 96.50 89 CYS A N 1
ATOM 736 C CA . CYS A 1 89 ? 1.038 -3.074 -9.614 1.00 96.50 89 CYS A CA 1
ATOM 737 C C . CYS A 1 89 ? 1.572 -4.163 -10.559 1.00 96.50 89 CYS A C 1
ATOM 739 O O . CYS A 1 89 ? 2.595 -3.964 -11.217 1.00 96.50 89 CYS A O 1
ATOM 741 N N . ALA A 1 90 ? 0.927 -5.332 -10.572 1.00 93.00 90 ALA A N 1
ATOM 742 C CA . ALA A 1 90 ? 1.247 -6.457 -11.447 1.00 93.00 90 ALA A CA 1
ATOM 743 C C . ALA A 1 90 ? 0.051 -6.863 -12.327 1.00 93.00 90 ALA A C 1
ATOM 745 O O . ALA A 1 90 ? -0.154 -8.045 -12.611 1.00 93.00 90 ALA A O 1
ATOM 746 N N . HIS A 1 91 ? -0.743 -5.881 -12.759 1.00 88.56 91 HIS A N 1
ATOM 747 C CA . HIS A 1 91 ? -1.922 -6.087 -13.594 1.00 88.56 91 HIS A CA 1
ATOM 748 C C . HIS A 1 91 ? -1.591 -5.976 -15.088 1.00 88.56 91 HIS A C 1
ATOM 750 O O . HIS A 1 91 ? -0.526 -5.504 -15.489 1.00 88.56 91 HIS A O 1
ATOM 756 N N . ALA A 1 92 ? -2.531 -6.393 -15.942 1.00 84.69 92 ALA A N 1
ATOM 757 C CA . ALA A 1 92 ? -2.391 -6.241 -17.387 1.00 84.69 92 ALA A CA 1
ATOM 758 C C . ALA A 1 92 ? -2.144 -4.764 -17.762 1.00 84.69 92 ALA A C 1
ATOM 760 O O . ALA A 1 92 ? -2.967 -3.894 -17.476 1.00 84.69 92 ALA A O 1
ATOM 761 N N . GLY A 1 93 ? -1.008 -4.493 -18.411 1.00 84.56 93 GLY A N 1
ATOM 762 C CA . GLY A 1 93 ? -0.565 -3.144 -18.780 1.00 84.56 93 GLY A CA 1
ATOM 763 C C . GLY A 1 93 ? 0.407 -2.484 -17.792 1.00 84.56 93 GLY A C 1
ATOM 764 O O . GLY A 1 93 ? 0.881 -1.376 -18.065 1.00 84.56 93 GLY A O 1
ATOM 765 N N . ASP A 1 94 ? 0.735 -3.136 -16.675 1.00 90.00 94 ASP A N 1
ATOM 766 C CA . ASP A 1 94 ? 1.810 -2.701 -15.782 1.00 90.00 94 ASP A CA 1
ATOM 767 C C . ASP A 1 94 ? 3.156 -3.287 -16.211 1.00 90.00 94 ASP A C 1
ATOM 769 O O . ASP A 1 94 ? 3.257 -4.467 -16.539 1.00 90.00 94 ASP A O 1
ATOM 773 N N . LEU A 1 95 ? 4.211 -2.469 -16.156 1.00 88.38 95 LEU A N 1
ATOM 774 C CA . LEU A 1 95 ? 5.581 -2.956 -16.319 1.00 88.38 95 LEU A CA 1
ATOM 775 C C . LEU A 1 95 ? 6.014 -3.636 -15.028 1.00 88.38 95 LEU A C 1
ATOM 777 O O . LEU A 1 95 ? 6.041 -3.004 -13.969 1.00 88.38 95 LEU A O 1
ATOM 781 N N . ILE A 1 96 ? 6.423 -4.897 -15.146 1.00 88.44 96 ILE A N 1
ATOM 782 C CA . ILE A 1 96 ? 7.008 -5.694 -14.067 1.00 88.44 96 ILE A CA 1
ATOM 783 C C . ILE A 1 96 ? 8.511 -5.831 -14.366 1.00 88.44 96 ILE A C 1
ATOM 785 O O . ILE A 1 96 ? 8.914 -6.774 -15.054 1.00 88.44 96 ILE A O 1
ATOM 789 N N . PRO A 1 97 ? 9.365 -4.893 -13.902 1.00 85.44 97 PRO A N 1
ATOM 790 C CA . PRO A 1 97 ? 10.700 -4.681 -14.466 1.00 85.44 97 PRO A CA 1
ATOM 791 C C . PRO A 1 97 ? 11.574 -5.935 -14.459 1.00 85.44 97 PRO A C 1
ATOM 793 O O . PRO A 1 97 ? 12.179 -6.278 -15.471 1.00 85.44 97 PRO A O 1
ATOM 796 N N . ARG A 1 98 ? 11.575 -6.683 -13.348 1.00 86.50 98 ARG A N 1
ATOM 797 C CA . ARG A 1 98 ? 12.441 -7.861 -13.192 1.00 86.50 98 ARG A CA 1
ATOM 798 C C . ARG A 1 98 ? 11.929 -9.079 -13.966 1.00 86.50 98 ARG A C 1
ATOM 800 O O . ARG A 1 98 ? 12.707 -9.991 -14.224 1.00 86.50 98 ARG A O 1
ATOM 807 N N . ILE A 1 99 ? 10.649 -9.105 -14.349 1.00 76.00 99 ILE A N 1
ATOM 808 C CA . ILE A 1 99 ? 10.085 -10.147 -15.223 1.00 76.00 99 ILE A CA 1
ATOM 809 C C . ILE A 1 99 ? 10.323 -9.802 -16.693 1.00 76.00 99 ILE A C 1
ATOM 811 O O . ILE A 1 99 ? 10.720 -10.682 -17.455 1.00 76.00 99 ILE A O 1
ATOM 815 N N . GLY A 1 100 ? 10.160 -8.533 -17.080 1.00 66.75 100 GLY A N 1
ATOM 816 C CA . GLY A 1 100 ? 10.457 -8.062 -18.436 1.00 66.75 100 GLY A CA 1
ATOM 817 C C . GLY A 1 100 ? 11.918 -8.295 -18.839 1.00 66.75 100 GLY A C 1
ATOM 818 O O . GLY A 1 100 ? 12.193 -8.686 -19.973 1.00 66.75 100 GLY A O 1
ATOM 819 N N . GLU A 1 101 ? 12.851 -8.147 -17.893 1.00 67.81 101 GLU A N 1
ATOM 820 C CA . GLU A 1 101 ? 14.271 -8.479 -18.084 1.00 67.81 101 GLU A CA 1
ATOM 821 C C . GLU A 1 101 ? 14.520 -9.985 -18.280 1.00 67.81 101 GLU A C 1
ATOM 823 O O . GLU A 1 101 ? 15.356 -10.375 -19.096 1.00 67.81 101 GLU A O 1
ATOM 828 N N . GLN A 1 102 ? 13.790 -10.841 -17.557 1.00 66.00 102 GLN A N 1
ATOM 829 C CA . GLN A 1 102 ? 13.940 -12.301 -17.628 1.00 66.00 102 GLN A CA 1
ATOM 830 C C . GLN A 1 102 ? 13.245 -12.912 -18.853 1.00 66.00 102 GLN A C 1
ATOM 832 O O . GLN A 1 102 ? 13.693 -13.936 -19.371 1.00 66.00 102 GLN A O 1
ATOM 837 N N . PHE A 1 103 ? 12.172 -12.284 -19.340 1.00 67.62 103 PHE A N 1
ATOM 838 C CA . PHE A 1 103 ? 11.367 -12.765 -20.462 1.00 67.62 103 PHE A CA 1
ATOM 839 C C . PHE A 1 103 ? 11.103 -11.635 -21.473 1.00 67.62 103 PHE A C 1
ATOM 841 O O . PHE A 1 103 ? 9.991 -11.104 -21.520 1.00 67.62 103 PHE A O 1
ATOM 848 N N . PRO A 1 104 ? 12.071 -11.299 -22.351 1.00 61.06 104 PRO A N 1
ATOM 849 C CA . PRO A 1 104 ? 12.002 -10.136 -23.253 1.00 61.06 104 PRO A CA 1
ATOM 850 C C . PRO A 1 104 ? 10.822 -10.149 -24.239 1.00 61.06 104 PRO A C 1
ATOM 852 O O . PRO A 1 104 ? 10.454 -9.117 -24.795 1.00 61.06 104 PRO A O 1
ATOM 855 N N . ILE A 1 105 ? 10.232 -11.328 -24.469 1.00 64.31 105 ILE A N 1
ATOM 856 C CA . ILE A 1 105 ? 9.088 -11.544 -25.369 1.00 64.31 105 ILE A CA 1
ATOM 857 C C . ILE A 1 105 ? 7.774 -10.993 -24.789 1.00 64.31 105 ILE A C 1
ATOM 859 O O . ILE A 1 105 ? 6.827 -10.782 -25.541 1.00 64.31 105 ILE A O 1
ATOM 863 N N . SER A 1 106 ? 7.713 -10.750 -23.474 1.00 58.66 106 SER A N 1
ATOM 864 C CA . SER A 1 106 ? 6.544 -10.179 -22.785 1.00 58.66 106 SER A CA 1
ATOM 865 C C . SER A 1 106 ? 6.145 -8.821 -23.373 1.00 58.66 106 SER A C 1
ATOM 867 O O . SER A 1 106 ? 5.018 -8.668 -23.838 1.00 58.66 106 SER A O 1
ATOM 869 N N . ASN A 1 107 ? 7.101 -7.900 -23.514 1.00 54.50 107 ASN A N 1
ATOM 870 C CA . ASN A 1 107 ? 6.885 -6.581 -24.121 1.00 54.50 107 ASN A CA 1
ATOM 871 C C . ASN A 1 107 ? 6.323 -6.651 -25.555 1.00 54.50 107 ASN A C 1
ATOM 873 O O . ASN A 1 107 ? 5.545 -5.795 -25.969 1.00 54.50 107 ASN A O 1
ATOM 877 N N . LEU A 1 108 ? 6.703 -7.676 -26.331 1.00 57.75 108 LEU A N 1
ATOM 878 C CA . LEU A 1 108 ? 6.219 -7.859 -27.705 1.00 57.75 108 LEU A CA 1
ATOM 879 C C . LEU A 1 108 ? 4.774 -8.387 -27.748 1.00 57.75 108 LEU A C 1
ATOM 881 O O . LEU A 1 108 ? 4.046 -8.093 -28.694 1.00 57.75 108 LEU A O 1
ATOM 885 N N . LEU A 1 109 ? 4.366 -9.168 -26.744 1.00 59.34 109 LEU A N 1
ATOM 886 C CA . LEU A 1 109 ? 3.050 -9.809 -26.671 1.00 59.34 109 LEU A CA 1
ATOM 887 C C . LEU A 1 109 ? 1.997 -8.952 -25.950 1.00 59.34 109 LEU A C 1
ATOM 889 O O . LEU A 1 109 ? 0.820 -9.049 -26.292 1.00 59.34 109 LEU A O 1
ATOM 893 N N . PHE A 1 110 ? 2.401 -8.120 -24.984 1.00 58.56 110 PHE A N 1
ATOM 894 C CA . PHE A 1 110 ? 1.485 -7.386 -24.097 1.00 58.56 110 PHE A CA 1
ATOM 895 C C . PHE A 1 110 ? 1.458 -5.858 -24.314 1.00 58.56 110 PHE A C 1
ATOM 897 O O . PHE A 1 110 ? 0.602 -5.181 -23.747 1.00 58.56 110 PHE A O 1
ATOM 904 N N . GLY A 1 111 ? 2.296 -5.308 -25.205 1.00 58.12 111 GLY A N 1
ATOM 905 C CA . GLY A 1 111 ? 2.250 -3.899 -25.622 1.00 58.12 111 GLY A CA 1
ATOM 906 C C . GLY A 1 111 ? 3.101 -2.947 -24.768 1.00 58.12 111 GLY A C 1
ATOM 907 O O . GLY A 1 111 ? 4.133 -3.330 -24.229 1.00 58.12 111 GLY A O 1
ATOM 908 N N . TYR A 1 112 ? 2.699 -1.669 -24.700 1.00 61.78 112 TYR A N 1
ATOM 909 C CA . TYR A 1 112 ? 3.390 -0.627 -23.926 1.00 61.78 112 TYR A CA 1
ATOM 910 C C . TYR A 1 112 ? 3.082 -0.767 -22.430 1.00 61.78 112 TYR A C 1
ATOM 912 O O . TYR A 1 112 ? 2.118 -0.190 -21.928 1.00 61.78 112 TYR A O 1
ATOM 920 N N . GLU A 1 113 ? 3.905 -1.531 -21.723 1.00 79.19 113 GLU A N 1
ATOM 921 C CA . GLU A 1 113 ? 3.828 -1.656 -20.271 1.00 79.19 113 GLU A CA 1
ATOM 922 C C . GLU A 1 113 ? 4.317 -0.371 -19.572 1.00 79.19 113 GLU A C 1
ATOM 924 O O . GLU A 1 113 ? 5.293 0.258 -19.994 1.00 79.19 113 GLU A O 1
ATOM 929 N N . VAL A 1 114 ? 3.644 0.040 -18.491 1.00 88.06 114 VAL A N 1
ATOM 930 C CA . VAL A 1 114 ? 3.996 1.248 -17.723 1.00 88.06 114 VAL A CA 1
ATOM 931 C C . VAL A 1 114 ? 4.345 0.877 -16.293 1.00 88.06 114 VAL A C 1
ATOM 933 O O . VAL A 1 114 ? 3.534 0.284 -15.585 1.00 88.06 114 VAL A O 1
ATOM 936 N N . TRP A 1 115 ? 5.528 1.273 -15.827 1.00 92.00 115 TRP A N 1
ATOM 937 C CA . TRP A 1 115 ? 5.882 1.078 -14.424 1.00 92.00 115 TRP A CA 1
ATOM 938 C C . TRP A 1 115 ? 5.086 2.047 -13.558 1.00 92.00 115 TRP A C 1
ATOM 940 O O . TRP A 1 115 ? 5.151 3.266 -13.743 1.00 92.00 115 TRP A O 1
ATOM 950 N N . ARG A 1 116 ? 4.306 1.505 -12.625 1.00 95.19 116 ARG A N 1
ATOM 951 C CA . ARG A 1 116 ? 3.529 2.303 -11.679 1.00 95.19 116 ARG A CA 1
ATOM 952 C C . ARG A 1 116 ? 4.452 2.839 -10.600 1.00 95.19 116 ARG A C 1
ATOM 954 O O . ARG A 1 116 ? 4.854 2.122 -9.688 1.00 95.19 116 ARG A O 1
ATOM 961 N N . ASP A 1 117 ? 4.804 4.106 -10.762 1.00 94.88 117 ASP A N 1
ATOM 962 C CA . ASP A 1 117 ? 5.789 4.780 -9.934 1.00 94.88 117 ASP A CA 1
ATOM 963 C C . ASP A 1 117 ? 5.296 5.108 -8.513 1.00 94.88 117 ASP A C 1
ATOM 965 O O . ASP A 1 117 ? 4.131 4.911 -8.153 1.00 94.88 117 ASP A O 1
ATOM 969 N N . GLU A 1 118 ? 6.200 5.631 -7.677 1.00 95.19 118 GLU A N 1
ATOM 970 C CA . GLU A 1 118 ? 5.890 5.981 -6.285 1.00 95.19 118 GLU A CA 1
ATOM 971 C C . GLU A 1 118 ? 4.713 6.964 -6.191 1.00 95.19 118 GLU A C 1
ATOM 973 O O . GLU A 1 118 ? 3.880 6.855 -5.286 1.00 95.19 118 GLU A O 1
ATOM 978 N N . LYS A 1 119 ? 4.612 7.914 -7.131 1.00 95.88 119 LYS A N 1
ATOM 979 C CA . LYS A 1 119 ? 3.531 8.902 -7.154 1.00 95.88 119 LYS A CA 1
ATOM 980 C C . LYS A 1 119 ? 2.197 8.232 -7.480 1.00 95.88 119 LYS A C 1
ATOM 982 O O . LYS A 1 119 ? 1.212 8.507 -6.799 1.00 95.88 119 LYS A O 1
ATOM 987 N N . TYR A 1 120 ? 2.165 7.357 -8.480 1.00 96.94 120 TYR A N 1
ATOM 988 C CA . TYR A 1 120 ? 0.970 6.617 -8.873 1.00 96.94 120 TYR A CA 1
ATOM 989 C C . TYR A 1 120 ? 0.423 5.773 -7.719 1.00 96.94 120 TYR A C 1
ATOM 991 O O . TYR A 1 120 ? -0.771 5.834 -7.410 1.00 96.94 120 TYR A O 1
A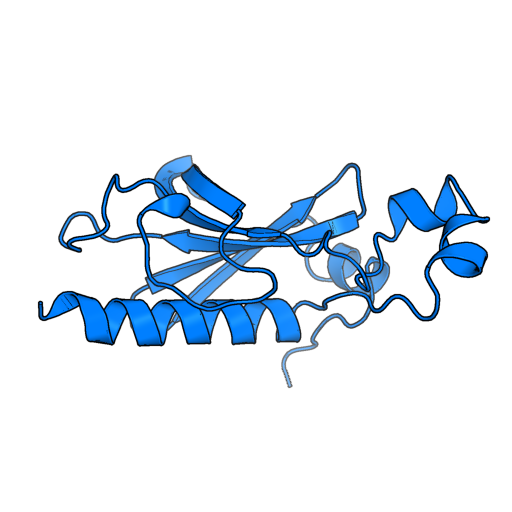TOM 999 N N . VAL A 1 121 ? 1.300 5.031 -7.034 1.00 98.12 121 VAL A N 1
ATOM 1000 C CA . VAL A 1 121 ? 0.913 4.228 -5.865 1.00 98.12 121 VAL A CA 1
ATOM 1001 C C . VAL A 1 121 ? 0.446 5.131 -4.722 1.00 98.12 121 VAL A C 1
ATOM 1003 O O . VAL A 1 121 ? -0.581 4.862 -4.104 1.00 98.12 121 VAL A O 1
ATOM 1006 N N . THR A 1 122 ? 1.143 6.244 -4.474 1.00 98.12 122 THR A N 1
ATOM 1007 C CA . THR A 1 122 ? 0.752 7.228 -3.453 1.00 98.12 122 THR A CA 1
ATOM 1008 C C . THR A 1 122 ? -0.646 7.793 -3.703 1.00 98.12 122 THR A C 1
ATOM 1010 O O . THR A 1 122 ? -1.429 7.924 -2.763 1.00 98.12 122 THR A O 1
ATOM 1013 N N . ASP A 1 123 ? -0.975 8.145 -4.945 1.00 98.38 123 ASP A N 1
ATOM 1014 C CA . ASP A 1 123 ? -2.275 8.728 -5.278 1.00 98.38 123 ASP A CA 1
ATOM 1015 C C . ASP A 1 123 ? -3.409 7.696 -5.156 1.00 98.38 123 ASP A C 1
ATOM 1017 O O . ASP A 1 123 ? -4.467 8.022 -4.617 1.00 98.38 123 ASP A O 1
ATOM 1021 N N . ASN A 1 124 ? -3.164 6.434 -5.527 1.00 98.62 124 ASN A N 1
ATOM 1022 C CA . ASN A 1 124 ? -4.099 5.334 -5.266 1.00 98.62 124 ASN A CA 1
ATOM 1023 C C . ASN A 1 124 ? -4.316 5.102 -3.762 1.00 98.62 124 ASN A C 1
ATOM 1025 O O . ASN A 1 124 ? -5.453 4.959 -3.319 1.00 98.62 124 ASN A O 1
ATOM 1029 N N . LEU A 1 125 ? -3.254 5.138 -2.950 1.00 98.75 125 LEU A N 1
ATOM 1030 C CA . LEU A 1 125 ? -3.369 5.011 -1.493 1.00 98.75 125 LEU A CA 1
ATOM 1031 C C . LEU A 1 125 ? -4.191 6.139 -0.874 1.00 98.75 125 LEU A C 1
ATOM 1033 O O . LEU A 1 125 ? -5.022 5.893 -0.001 1.00 98.75 125 LEU A O 1
ATOM 1037 N N . LYS A 1 126 ? -4.009 7.373 -1.351 1.00 98.75 126 LYS A N 1
ATOM 1038 C CA . LYS A 1 126 ? -4.850 8.498 -0.930 1.00 98.75 126 LYS A CA 1
ATOM 1039 C C . LYS A 1 126 ? -6.310 8.269 -1.311 1.00 98.75 126 LYS A C 1
ATOM 1041 O O . LYS A 1 126 ? -7.169 8.486 -0.466 1.00 98.75 126 LYS A O 1
ATOM 1046 N N . ASN A 1 127 ? -6.584 7.784 -2.525 1.00 98.69 127 ASN A N 1
ATOM 1047 C CA . ASN A 1 127 ? -7.944 7.470 -2.969 1.00 98.69 127 ASN A CA 1
ATOM 1048 C C . ASN A 1 127 ? -8.621 6.398 -2.094 1.00 98.69 127 ASN A C 1
ATOM 1050 O O . ASN A 1 127 ? -9.789 6.540 -1.740 1.00 98.69 127 ASN A O 1
ATOM 1054 N N . ILE A 1 128 ? -7.884 5.357 -1.692 1.00 98.62 128 ILE A N 1
ATOM 1055 C CA . ILE A 1 128 ? -8.376 4.348 -0.739 1.00 98.62 128 ILE A CA 1
ATOM 1056 C C 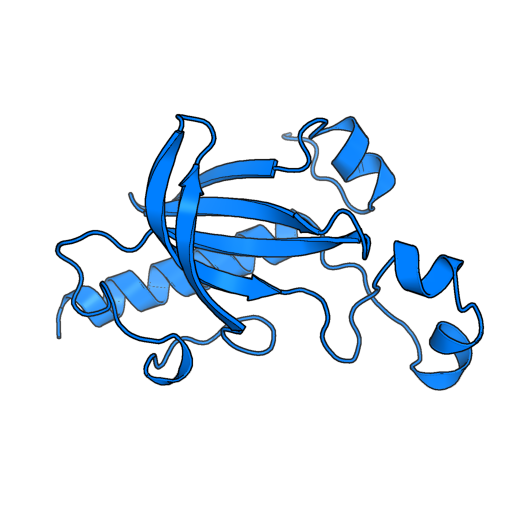. ILE A 1 128 ? -8.722 5.007 0.602 1.00 98.62 128 ILE A C 1
ATOM 1058 O O . ILE A 1 128 ? -9.791 4.764 1.157 1.00 98.62 128 ILE A O 1
ATOM 1062 N N . VAL A 1 129 ? -7.844 5.870 1.125 1.00 98.69 129 VAL A N 1
ATOM 1063 C CA . VAL A 1 129 ? -8.080 6.566 2.400 1.00 98.69 129 VAL A CA 1
ATOM 1064 C C . VAL A 1 129 ? -9.316 7.466 2.349 1.00 98.69 129 VAL A C 1
ATOM 1066 O O . VAL A 1 129 ? -10.078 7.477 3.314 1.00 98.69 129 VAL A O 1
ATOM 1069 N N . GLU A 1 130 ? -9.552 8.193 1.254 1.00 98.38 130 GLU A N 1
ATOM 1070 C CA . GLU A 1 130 ? -10.781 8.988 1.099 1.00 98.38 130 GLU A CA 1
ATOM 1071 C C . GLU A 1 130 ? -12.032 8.111 1.226 1.00 98.38 130 GLU A C 1
ATOM 1073 O O . GLU A 1 130 ? -12.919 8.402 2.031 1.00 98.38 130 GLU A O 1
ATOM 1078 N N . GLN A 1 131 ? -12.059 6.982 0.517 1.00 98.31 131 GLN A N 1
ATOM 1079 C CA . GLN A 1 131 ? -13.180 6.046 0.558 1.00 98.31 131 GLN A CA 1
ATOM 1080 C C . GLN A 1 131 ? -13.373 5.410 1.942 1.00 98.31 131 GLN A C 1
ATOM 1082 O O . GLN A 1 131 ? -14.513 5.238 2.380 1.00 98.31 131 GLN A O 1
ATOM 1087 N N . LEU A 1 132 ? -12.287 5.098 2.662 1.00 97.94 132 LEU A N 1
ATOM 1088 C CA . LEU A 1 132 ? -12.350 4.628 4.051 1.00 97.94 132 LEU A CA 1
ATOM 1089 C C . LEU A 1 132 ? -12.979 5.687 4.965 1.00 97.94 132 LEU A C 1
ATOM 1091 O O . LEU A 1 132 ? -13.852 5.381 5.772 1.00 97.94 132 LEU A O 1
ATOM 1095 N N . ILE A 1 133 ? -12.595 6.955 4.820 1.00 97.44 133 ILE A N 1
ATOM 1096 C CA . ILE A 1 133 ? -13.178 8.044 5.614 1.00 97.44 133 ILE A CA 1
ATOM 1097 C C . ILE A 1 133 ? -14.685 8.163 5.355 1.00 97.44 133 ILE A C 1
ATOM 1099 O O . ILE A 1 133 ? -15.455 8.323 6.305 1.00 97.44 133 ILE A O 1
ATOM 1103 N N . GLU A 1 134 ? -15.126 8.051 4.105 1.00 96.69 134 GLU A N 1
ATOM 1104 C CA . GLU A 1 134 ? -16.551 8.065 3.750 1.00 96.69 134 GLU A CA 1
ATOM 1105 C C . GLU A 1 134 ? -17.323 6.894 4.375 1.00 96.69 134 GLU A C 1
ATOM 1107 O O . GLU A 1 134 ? -18.423 7.085 4.899 1.00 96.69 134 GLU A O 1
ATOM 1112 N N . ARG A 1 135 ? -16.721 5.700 4.390 1.00 93.62 135 ARG A N 1
ATOM 1113 C CA . ARG A 1 135 ? -17.323 4.453 4.894 1.00 93.62 135 ARG A CA 1
ATOM 1114 C C . ARG A 1 135 ? -17.205 4.272 6.409 1.00 93.62 135 ARG A C 1
ATOM 1116 O O . ARG A 1 135 ? -17.882 3.424 6.974 1.00 93.62 135 ARG A O 1
ATOM 1123 N N . SER A 1 136 ? -16.423 5.109 7.090 1.00 86.31 136 SER A N 1
ATOM 1124 C CA . SER A 1 136 ? -16.309 5.113 8.557 1.00 86.31 136 SER A CA 1
ATOM 1125 C C . SER A 1 136 ? -17.570 5.590 9.294 1.00 86.31 136 SER A C 1
ATOM 1127 O O . SER A 1 136 ? -17.653 5.455 10.513 1.00 86.31 136 SER A O 1
ATOM 1129 N N . LYS A 1 137 ? -18.527 6.183 8.568 1.00 70.75 137 LYS A N 1
ATOM 1130 C CA . LYS A 1 137 ? -19.755 6.794 9.108 1.00 70.75 137 LYS A CA 1
ATOM 1131 C C . LYS A 1 137 ? -21.013 5.942 8.906 1.00 70.75 137 LYS A C 1
ATOM 1133 O O . LYS A 1 137 ? -22.090 6.392 9.292 1.00 70.75 137 LYS A O 1
ATOM 1138 N N . GLN A 1 138 ? -20.880 4.792 8.249 1.00 55.09 138 GLN A N 1
ATOM 1139 C CA . GLN A 1 138 ? -21.962 3.836 8.008 1.00 55.09 138 GLN A CA 1
ATOM 1140 C C . GLN A 1 138 ? -22.000 2.809 9.139 1.00 55.09 138 GLN A C 1
ATOM 1142 O O . GLN A 1 138 ? -23.125 2.470 9.562 1.00 55.09 138 GLN A O 1
#

pLDDT: mean 89.97, std 12.62, range [44.62, 98.75]

Sequence (138 aa):
MTKQAKTLEEFEVLHRSGTVEFIYKGFECLIRLAEWSGHLNGYVKIPKTHPYYFKDYDELDIECHGGLSFSGFLTNRKGERNWYIGFDCAHAGDLIPRIGEQFPISNLLFGYEVWRDEKYVTDNLKNIVEQLIERSKQ